Protein AF-A0A533YZP4-F1 (afdb_monomer)

Structure (mmCIF, N/CA/C/O backbone):
data_AF-A0A533YZP4-F1
#
_entry.id   AF-A0A533YZP4-F1
#
loop_
_atom_site.group_PDB
_atom_site.id
_atom_site.type_symbol
_atom_site.label_atom_id
_atom_site.label_alt_id
_atom_site.label_comp_id
_atom_site.label_asym_id
_atom_site.label_entity_id
_atom_site.label_seq_id
_atom_site.pdbx_PDB_ins_code
_atom_site.Cartn_x
_atom_site.Cartn_y
_atom_site.Cartn_z
_atom_site.occupancy
_atom_site.B_iso_or_equiv
_atom_site.auth_seq_id
_atom_site.auth_comp_id
_atom_site.auth_asym_id
_atom_site.auth_atom_id
_atom_site.pdbx_PDB_model_num
ATOM 1 N N . MET A 1 1 ? -3.882 1.201 29.323 1.00 43.78 1 MET A N 1
ATOM 2 C CA . MET A 1 1 ? -2.565 1.463 28.701 1.00 43.78 1 MET A CA 1
ATOM 3 C C . MET A 1 1 ? -2.761 2.462 27.563 1.00 43.78 1 MET A C 1
ATOM 5 O O . MET A 1 1 ? -3.322 2.085 26.545 1.00 43.78 1 MET A O 1
ATOM 9 N N . GLN A 1 2 ? -2.391 3.739 27.732 1.00 49.53 2 GLN A N 1
ATOM 10 C CA . GLN A 1 2 ? -2.442 4.723 26.638 1.00 49.53 2 GLN A CA 1
ATOM 11 C C . GLN A 1 2 ? -1.288 4.430 25.665 1.00 49.53 2 GLN A C 1
ATOM 13 O O . GLN A 1 2 ? -0.143 4.804 25.916 1.00 49.53 2 GLN A O 1
ATOM 18 N N . HIS A 1 3 ? -1.548 3.744 24.554 1.00 58.12 3 HIS A N 1
ATOM 19 C CA . HIS A 1 3 ? -0.600 3.778 23.445 1.00 58.12 3 HIS A CA 1
ATOM 20 C C . HIS A 1 3 ? -0.592 5.196 22.863 1.00 58.12 3 HIS A C 1
ATOM 22 O O . HIS A 1 3 ? -1.640 5.729 22.507 1.00 58.12 3 HIS A O 1
ATOM 28 N N . SER A 1 4 ? 0.586 5.823 22.783 1.00 85.75 4 SER A N 1
ATOM 29 C CA . SER A 1 4 ? 0.738 7.093 22.065 1.00 85.75 4 SER A CA 1
ATOM 30 C C . SER A 1 4 ? 0.231 6.918 20.632 1.00 85.75 4 SER A C 1
ATOM 32 O O . SER A 1 4 ? 0.612 5.955 19.964 1.00 85.75 4 SER A O 1
ATOM 34 N N . VAL A 1 5 ? -0.600 7.851 20.156 1.00 87.88 5 VAL A N 1
ATOM 35 C CA . VAL A 1 5 ? -1.166 7.872 18.791 1.00 87.88 5 VAL A CA 1
ATOM 36 C C . VAL A 1 5 ? -0.089 7.623 17.732 1.00 87.88 5 VAL A C 1
ATOM 38 O O . VAL A 1 5 ? -0.337 6.934 16.750 1.00 87.88 5 VAL A O 1
ATOM 41 N N . ASN A 1 6 ? 1.131 8.117 17.961 1.00 92.69 6 ASN A N 1
ATOM 42 C CA . ASN A 1 6 ? 2.268 7.927 17.060 1.00 92.69 6 ASN A CA 1
ATOM 43 C C . ASN A 1 6 ? 2.731 6.466 16.991 1.00 92.69 6 ASN A C 1
ATOM 45 O O . ASN A 1 6 ? 3.019 5.966 15.911 1.00 92.69 6 ASN A O 1
ATOM 49 N N . ARG A 1 7 ? 2.781 5.764 18.131 1.00 91.31 7 ARG A N 1
ATOM 50 C CA . ARG A 1 7 ? 3.173 4.347 18.178 1.00 91.31 7 ARG A CA 1
ATOM 51 C C . ARG A 1 7 ? 2.154 3.483 17.444 1.00 91.31 7 ARG A C 1
ATOM 53 O O . ARG A 1 7 ? 2.536 2.578 16.710 1.00 91.31 7 ARG A O 1
ATOM 60 N N . LEU A 1 8 ? 0.870 3.786 17.629 1.00 91.06 8 LEU A N 1
ATOM 61 C CA . LEU A 1 8 ? -0.201 3.094 16.925 1.00 91.06 8 LEU A CA 1
ATOM 62 C C . LEU A 1 8 ? -0.160 3.395 15.421 1.00 91.06 8 LEU A C 1
ATOM 64 O O . LEU A 1 8 ? -0.177 2.476 14.612 1.00 91.06 8 LEU A O 1
ATOM 68 N N . ALA A 1 9 ? 0.003 4.660 15.038 1.00 93.06 9 ALA A N 1
ATOM 69 C CA . ALA A 1 9 ? 0.145 5.041 13.636 1.00 93.06 9 ALA A CA 1
ATOM 70 C C . ALA A 1 9 ? 1.332 4.348 12.969 1.00 93.06 9 ALA A C 1
ATOM 72 O O . ALA A 1 9 ? 1.195 3.835 11.864 1.00 93.06 9 ALA A O 1
ATOM 73 N N . PHE A 1 10 ? 2.471 4.277 13.656 1.00 95.31 10 PHE A N 1
ATOM 74 C CA . PHE A 1 10 ? 3.650 3.578 13.164 1.00 95.31 10 PHE A CA 1
ATOM 75 C C . PHE A 1 10 ? 3.354 2.093 12.939 1.00 95.31 10 PHE A C 1
ATOM 77 O O . PHE A 1 10 ? 3.573 1.594 11.842 1.00 95.31 10 PHE A O 1
ATOM 84 N N . SER A 1 11 ? 2.781 1.410 13.936 1.00 94.25 11 SER A N 1
ATOM 85 C CA . SER A 1 11 ? 2.424 -0.010 13.831 1.00 94.25 11 SER A CA 1
ATOM 86 C C . SER A 1 11 ? 1.428 -0.282 12.700 1.00 94.25 11 SER A C 1
ATOM 88 O O . SER A 1 11 ? 1.626 -1.217 11.935 1.00 94.25 11 SER A O 1
ATOM 90 N N . ALA A 1 12 ? 0.390 0.549 12.569 1.00 93.31 12 ALA A N 1
ATOM 91 C CA . ALA A 1 12 ? -0.598 0.458 11.494 1.00 93.31 12 ALA A CA 1
ATOM 92 C C . ALA A 1 12 ? 0.039 0.659 10.111 1.00 93.31 12 ALA A C 1
ATOM 94 O O . ALA A 1 12 ? -0.263 -0.058 9.163 1.00 93.31 12 ALA A O 1
ATOM 95 N N . THR A 1 13 ? 0.969 1.611 10.007 1.00 95.69 13 THR A N 1
ATOM 96 C CA . THR A 1 13 ? 1.673 1.888 8.751 1.00 95.69 13 THR A CA 1
ATOM 97 C C . THR A 1 13 ? 2.612 0.740 8.390 1.00 95.69 13 THR A C 1
ATOM 99 O O . THR A 1 13 ? 2.616 0.316 7.245 1.00 95.69 13 THR A O 1
ATOM 102 N N . VAL A 1 14 ? 3.352 0.172 9.350 1.00 96.69 14 VAL A N 1
ATOM 103 C CA . VAL A 1 14 ? 4.187 -1.020 9.108 1.00 96.69 14 VAL A CA 1
ATOM 104 C C . VAL A 1 14 ? 3.332 -2.215 8.680 1.00 96.69 14 VAL A C 1
ATOM 106 O O . VAL A 1 14 ? 3.706 -2.929 7.754 1.00 96.69 14 VAL A O 1
ATOM 109 N N . HIS A 1 15 ? 2.175 -2.417 9.315 1.00 94.75 15 HIS A N 1
ATOM 110 C CA . HIS A 1 15 ? 1.228 -3.472 8.945 1.00 94.75 15 HIS A CA 1
ATOM 111 C C . HIS A 1 15 ? 0.757 -3.331 7.493 1.00 94.75 15 HIS A C 1
ATOM 113 O O . HIS A 1 15 ? 0.904 -4.271 6.714 1.00 94.75 15 HIS A O 1
ATOM 119 N N . CYS A 1 16 ? 0.278 -2.144 7.101 1.00 95.06 16 CYS A N 1
ATOM 120 C CA . CYS A 1 16 ? -0.151 -1.885 5.722 1.00 95.06 16 CYS A CA 1
ATOM 121 C C . CYS A 1 16 ? 1.008 -2.037 4.730 1.00 95.06 16 CYS A C 1
ATOM 123 O O . CYS A 1 16 ? 0.858 -2.715 3.717 1.00 95.06 16 CYS A O 1
ATOM 125 N N . LEU A 1 17 ? 2.179 -1.475 5.059 1.00 97.00 17 LEU A N 1
ATOM 126 C CA . LEU A 1 17 ? 3.374 -1.549 4.218 1.00 97.00 17 LEU A CA 1
ATOM 127 C C . LEU A 1 17 ? 3.812 -2.998 3.996 1.00 97.00 17 LEU A C 1
ATOM 129 O O . LEU A 1 17 ? 4.256 -3.336 2.909 1.00 97.00 17 LEU A O 1
ATOM 133 N N . THR A 1 18 ? 3.669 -3.864 5.002 1.00 97.19 18 THR A N 1
ATOM 134 C CA . THR A 1 18 ? 4.001 -5.290 4.875 1.00 97.19 18 THR A CA 1
ATOM 135 C C . THR A 1 18 ? 3.121 -5.960 3.820 1.00 97.19 18 THR A C 1
ATOM 137 O O . THR A 1 18 ? 3.631 -6.707 2.990 1.00 97.19 18 THR A O 1
ATOM 140 N N . GLY A 1 19 ? 1.817 -5.666 3.816 1.00 95.31 19 GLY A N 1
ATOM 141 C CA . GLY A 1 19 ? 0.895 -6.151 2.787 1.00 95.31 19 GLY A CA 1
ATOM 142 C C . GLY A 1 19 ? 1.255 -5.638 1.391 1.00 95.31 19 GLY A C 1
ATOM 143 O O . GLY A 1 19 ? 1.390 -6.446 0.472 1.00 95.31 19 GLY A O 1
ATOM 144 N N . CYS A 1 20 ? 1.485 -4.326 1.263 1.00 96.50 20 CYS A N 1
ATOM 145 C CA . CYS A 1 20 ? 1.916 -3.698 0.010 1.00 96.50 20 CYS A CA 1
ATOM 146 C C . CYS A 1 20 ? 3.213 -4.312 -0.518 1.00 96.50 20 CYS A C 1
ATOM 148 O O . CYS A 1 20 ? 3.245 -4.798 -1.639 1.00 96.50 20 CYS A O 1
ATOM 150 N N . ALA A 1 21 ? 4.253 -4.397 0.313 1.00 97.19 21 ALA A N 1
ATOM 151 C CA . ALA A 1 21 ? 5.551 -4.932 -0.082 1.00 97.19 21 ALA A CA 1
ATOM 152 C C . ALA A 1 21 ? 5.467 -6.386 -0.569 1.00 97.19 21 ALA A C 1
ATOM 154 O O . ALA A 1 21 ? 6.121 -6.744 -1.545 1.00 97.19 21 ALA A O 1
ATOM 155 N N . ILE A 1 22 ? 4.654 -7.231 0.080 1.00 97.56 22 ILE A N 1
ATOM 156 C CA . ILE A 1 22 ? 4.437 -8.611 -0.380 1.00 97.56 22 ILE A CA 1
ATOM 157 C C . ILE A 1 22 ? 3.762 -8.611 -1.755 1.00 97.56 22 ILE A C 1
ATOM 159 O O . ILE A 1 22 ? 4.186 -9.353 -2.641 1.00 97.56 22 ILE A O 1
ATOM 163 N N . GLY A 1 23 ? 2.721 -7.796 -1.932 1.00 96.88 23 GLY A N 1
ATOM 164 C CA . GLY A 1 23 ? 1.986 -7.709 -3.189 1.00 96.88 23 GLY A CA 1
ATOM 165 C C . GLY A 1 23 ? 2.824 -7.184 -4.348 1.00 96.88 23 GLY A C 1
ATOM 166 O O . GLY A 1 23 ? 2.862 -7.825 -5.396 1.00 96.88 23 GLY A O 1
ATOM 167 N N . GLU A 1 24 ? 3.548 -6.090 -4.123 1.00 95.62 24 GLU A N 1
ATOM 168 C CA . GLU A 1 24 ? 4.448 -5.458 -5.089 1.00 95.62 24 GLU A CA 1
ATOM 169 C C . GLU A 1 24 ? 5.557 -6.413 -5.531 1.00 95.62 24 GLU A C 1
ATOM 171 O O . GLU A 1 24 ? 5.697 -6.715 -6.717 1.00 95.62 24 GLU A O 1
ATOM 176 N N . VAL A 1 25 ? 6.292 -6.998 -4.576 1.00 96.38 25 VAL A N 1
ATOM 177 C CA . VAL A 1 25 ? 7.367 -7.948 -4.895 1.00 96.38 25 VAL A CA 1
ATOM 178 C C . VAL A 1 25 ? 6.821 -9.136 -5.682 1.00 96.38 25 VAL A C 1
ATOM 180 O O . VAL A 1 25 ? 7.397 -9.501 -6.703 1.00 96.38 25 VAL A O 1
ATOM 183 N N . LEU A 1 26 ? 5.718 -9.750 -5.239 1.00 96.81 26 LEU A N 1
ATOM 184 C CA . LEU A 1 26 ? 5.159 -10.912 -5.930 1.00 96.81 26 LEU A CA 1
ATOM 185 C C . LEU A 1 26 ? 4.630 -10.553 -7.319 1.00 96.81 26 LEU A C 1
ATOM 187 O O . LEU A 1 26 ? 4.914 -11.275 -8.271 1.00 96.81 26 LEU A O 1
ATOM 191 N N . GLY A 1 27 ? 3.879 -9.460 -7.449 1.00 95.25 27 GLY A N 1
ATOM 192 C CA . GLY A 1 27 ? 3.278 -9.046 -8.714 1.00 95.25 27 GLY A CA 1
ATOM 193 C C . GLY A 1 27 ? 4.323 -8.692 -9.763 1.00 95.25 27 GLY A C 1
ATOM 194 O O . GLY A 1 27 ? 4.254 -9.193 -10.887 1.00 95.25 27 GLY A O 1
ATOM 195 N N . LEU A 1 28 ? 5.333 -7.910 -9.378 1.00 93.69 28 LEU A N 1
ATOM 196 C CA . LEU A 1 28 ? 6.415 -7.518 -10.275 1.00 93.69 28 LEU A CA 1
ATOM 197 C C . LEU A 1 28 ? 7.333 -8.699 -10.613 1.00 93.69 28 LEU A C 1
ATOM 199 O O . LEU A 1 28 ? 7.660 -8.891 -11.781 1.00 93.69 28 LEU A O 1
ATOM 203 N N . VAL A 1 29 ? 7.688 -9.558 -9.648 1.00 94.69 29 VAL A N 1
ATOM 204 C CA . VAL A 1 29 ? 8.499 -10.760 -9.925 1.00 94.69 29 VAL A CA 1
ATOM 205 C C . VAL A 1 29 ? 7.769 -11.715 -10.865 1.00 94.69 29 VAL A C 1
ATOM 207 O O . VAL A 1 29 ? 8.370 -12.193 -11.827 1.00 94.69 29 VAL A O 1
ATOM 210 N N . LEU A 1 30 ? 6.482 -11.986 -10.622 1.00 94.50 30 LEU A N 1
ATOM 211 C CA . LEU A 1 30 ? 5.677 -12.831 -11.506 1.00 94.50 30 LEU A CA 1
ATOM 212 C C . LEU A 1 30 ? 5.570 -12.220 -12.901 1.00 94.50 30 LEU A C 1
ATOM 214 O O . LEU A 1 30 ? 5.772 -12.926 -13.884 1.00 94.50 30 LEU A O 1
ATOM 218 N N . GLY A 1 31 ? 5.320 -10.913 -12.986 1.00 92.88 31 GLY A N 1
ATOM 219 C CA . GLY A 1 31 ? 5.289 -10.188 -14.248 1.00 92.88 31 GLY A CA 1
ATOM 220 C C . GLY A 1 31 ? 6.596 -10.316 -15.031 1.00 92.88 31 GLY A C 1
ATOM 221 O O . GLY A 1 31 ? 6.575 -10.686 -16.203 1.00 92.88 31 GLY A O 1
ATOM 222 N N . THR A 1 32 ? 7.735 -10.109 -14.372 1.00 89.75 32 THR A N 1
ATOM 223 C CA . THR A 1 32 ? 9.062 -10.198 -14.994 1.00 89.75 32 THR A CA 1
ATOM 224 C C . THR A 1 32 ? 9.402 -11.621 -15.436 1.00 89.75 32 THR A C 1
ATOM 226 O O . THR A 1 32 ? 9.852 -11.822 -16.562 1.00 89.75 32 THR A O 1
ATOM 229 N N . VAL A 1 33 ? 9.153 -12.632 -14.596 1.00 92.38 33 VAL A N 1
ATOM 230 C CA . VAL A 1 33 ? 9.444 -14.041 -14.928 1.00 92.38 33 VAL A CA 1
ATOM 231 C C . VAL A 1 33 ? 8.549 -14.552 -16.060 1.00 92.38 33 VAL A C 1
ATOM 233 O O . VAL A 1 33 ? 9.001 -15.337 -16.891 1.00 92.38 33 VAL A O 1
ATOM 236 N N . LEU A 1 34 ? 7.291 -14.109 -16.111 1.00 92.62 34 LEU A N 1
ATOM 237 C CA . LEU A 1 34 ? 6.332 -14.499 -17.148 1.00 92.62 34 LEU A CA 1
ATOM 238 C C . LEU A 1 34 ? 6.413 -13.624 -18.410 1.00 92.62 34 LEU A C 1
ATOM 240 O O . LEU A 1 34 ? 5.688 -13.884 -19.372 1.00 92.62 34 LEU A O 1
ATOM 244 N N . GLY A 1 35 ? 7.284 -12.608 -18.427 1.00 89.25 35 GLY A N 1
ATOM 245 C CA . GLY A 1 35 ? 7.478 -11.710 -19.567 1.00 89.25 35 GLY A CA 1
ATOM 246 C C . GLY A 1 35 ? 6.271 -10.816 -19.861 1.00 89.25 35 GLY A C 1
ATOM 247 O O . GLY A 1 35 ? 6.006 -10.489 -21.018 1.00 89.25 35 GLY A O 1
ATOM 248 N N . TRP A 1 36 ? 5.495 -10.457 -18.838 1.00 92.38 36 TRP A N 1
ATOM 249 C CA . TRP A 1 36 ? 4.367 -9.543 -18.980 1.00 92.38 36 TRP A CA 1
ATOM 250 C C . TRP A 1 36 ? 4.839 -8.098 -19.132 1.00 92.38 36 TRP A C 1
ATOM 252 O O . TRP A 1 36 ? 5.863 -7.694 -18.589 1.00 92.38 36 TRP A O 1
ATOM 262 N N . GLY A 1 37 ? 4.062 -7.294 -19.861 1.00 90.94 37 GLY A N 1
ATOM 263 C CA . GLY A 1 37 ? 4.334 -5.863 -19.975 1.00 90.94 37 GLY A CA 1
ATOM 264 C C . GLY A 1 37 ? 4.087 -5.120 -18.659 1.00 90.94 37 GLY A C 1
ATOM 265 O O . GLY A 1 37 ? 3.222 -5.509 -17.872 1.00 90.94 37 GLY A O 1
ATOM 266 N N . ASN A 1 38 ? 4.784 -3.995 -18.474 1.00 90.06 38 ASN A N 1
ATOM 267 C CA . ASN A 1 38 ? 4.785 -3.195 -17.241 1.00 90.06 38 ASN A CA 1
ATOM 268 C C . ASN A 1 38 ? 3.380 -2.905 -16.698 1.00 90.06 38 ASN A C 1
ATOM 270 O O . ASN A 1 38 ? 3.135 -3.077 -15.511 1.00 90.06 38 ASN A O 1
ATOM 274 N N . ALA A 1 39 ? 2.430 -2.536 -17.563 1.00 91.19 39 ALA A N 1
ATOM 275 C CA . ALA A 1 39 ? 1.061 -2.235 -17.144 1.00 91.19 39 ALA A CA 1
ATOM 276 C C . ALA A 1 39 ? 0.355 -3.433 -16.479 1.00 91.19 39 ALA A C 1
ATOM 278 O O . ALA A 1 39 ? -0.373 -3.256 -15.504 1.00 91.19 39 ALA A O 1
ATOM 279 N N . VAL A 1 40 ? 0.574 -4.651 -16.985 1.00 94.62 40 VAL A N 1
ATOM 280 C CA . VAL A 1 40 ? -0.028 -5.874 -16.430 1.00 94.62 40 VAL A CA 1
ATOM 281 C C . VAL A 1 40 ? 0.645 -6.240 -15.110 1.00 94.62 40 VAL A C 1
ATOM 283 O O . VAL A 1 40 ? -0.053 -6.524 -14.140 1.00 94.62 40 VAL A O 1
ATOM 286 N N . SER A 1 41 ? 1.977 -6.179 -15.057 1.00 93.38 41 SER A N 1
ATOM 287 C CA . SER A 1 41 ? 2.765 -6.461 -13.850 1.00 93.38 41 SER A CA 1
ATOM 288 C C . SER A 1 41 ? 2.407 -5.509 -12.708 1.00 93.38 41 SER A C 1
ATOM 290 O O . SER A 1 41 ? 2.109 -5.964 -11.608 1.00 93.38 41 SER A O 1
ATOM 292 N N . VAL A 1 42 ? 2.335 -4.206 -12.998 1.00 93.69 42 VAL A N 1
ATOM 293 C CA . VAL A 1 42 ? 1.912 -3.164 -12.050 1.00 93.69 42 VAL A CA 1
ATOM 294 C C . VAL A 1 42 ? 0.471 -3.386 -11.597 1.00 93.69 42 VAL A C 1
ATOM 296 O O . VAL A 1 42 ? 0.180 -3.360 -10.408 1.00 93.69 42 VAL A O 1
ATOM 299 N N . THR A 1 43 ? -0.451 -3.672 -12.521 1.00 95.75 43 THR A N 1
ATOM 300 C CA . THR A 1 43 ? -1.850 -3.935 -12.143 1.00 95.75 43 THR A CA 1
ATOM 301 C C . THR A 1 43 ? -1.959 -5.153 -11.223 1.00 95.75 43 THR A C 1
ATOM 303 O O . THR A 1 43 ? -2.710 -5.118 -10.248 1.00 95.75 43 THR A O 1
ATOM 306 N N . LEU A 1 44 ? -1.210 -6.227 -11.505 1.00 96.94 44 LEU A N 1
ATOM 307 C CA . LEU A 1 44 ? -1.176 -7.400 -10.635 1.00 96.94 44 LEU A CA 1
ATOM 308 C C . LEU A 1 44 ? -0.598 -7.051 -9.260 1.00 96.94 44 LEU A C 1
ATOM 310 O O . LEU A 1 44 ? -1.184 -7.444 -8.254 1.00 96.94 44 LEU A O 1
ATOM 314 N N . ALA A 1 45 ? 0.525 -6.334 -9.222 1.00 96.19 45 ALA A N 1
ATOM 315 C CA . ALA A 1 45 ? 1.165 -5.887 -7.991 1.00 96.19 45 ALA A CA 1
ATOM 316 C C . ALA A 1 45 ? 0.194 -5.110 -7.098 1.00 96.19 45 ALA A C 1
ATOM 318 O O . ALA A 1 45 ? -0.021 -5.519 -5.957 1.00 96.19 45 ALA A O 1
ATOM 319 N N . VAL A 1 46 ? -0.512 -4.125 -7.659 1.00 97.00 46 VAL A N 1
ATOM 320 C CA . VAL A 1 46 ? -1.522 -3.344 -6.933 1.00 97.00 46 VAL A CA 1
ATOM 321 C C . VAL A 1 46 ? -2.643 -4.232 -6.391 1.00 97.00 46 VAL A C 1
ATOM 323 O O . VAL A 1 46 ? -3.018 -4.154 -5.220 1.00 97.00 46 VAL A O 1
ATOM 326 N N . VAL A 1 47 ? -3.185 -5.134 -7.216 1.00 97.88 47 VAL A N 1
ATOM 327 C CA . VAL A 1 47 ? -4.238 -6.063 -6.770 1.00 97.88 47 VAL A CA 1
ATOM 328 C C . VAL A 1 47 ? -3.746 -6.948 -5.623 1.00 97.88 47 VAL A C 1
ATOM 330 O O . VAL A 1 47 ? -4.468 -7.146 -4.641 1.00 97.88 47 VAL A O 1
ATOM 333 N N . LEU A 1 48 ? -2.521 -7.468 -5.720 1.00 97.88 48 LEU A N 1
ATOM 334 C CA . LEU A 1 48 ? -1.924 -8.294 -4.678 1.00 97.88 48 LEU A CA 1
ATOM 335 C C . LEU A 1 48 ? -1.616 -7.485 -3.413 1.00 97.88 48 LEU A C 1
ATOM 337 O O . LEU A 1 48 ? -1.819 -8.007 -2.320 1.00 97.88 48 LEU A O 1
ATOM 341 N N . ALA A 1 49 ? -1.193 -6.227 -3.529 1.00 97.19 49 ALA A N 1
ATOM 342 C CA . ALA A 1 49 ? -0.915 -5.344 -2.399 1.00 97.19 49 ALA A CA 1
ATOM 343 C C . ALA A 1 49 ? -2.168 -5.133 -1.542 1.00 97.19 49 ALA A C 1
ATOM 345 O O . ALA A 1 49 ? -2.150 -5.370 -0.330 1.00 97.19 49 ALA A O 1
ATOM 346 N N . PHE A 1 50 ? -3.297 -4.808 -2.180 1.00 97.00 50 PHE A N 1
ATOM 347 C CA . PHE A 1 50 ? -4.592 -4.740 -1.499 1.00 97.00 50 PHE A CA 1
ATOM 348 C C . PHE A 1 50 ? -5.010 -6.091 -0.918 1.00 97.00 50 PHE A C 1
ATOM 350 O O . PHE A 1 50 ? -5.441 -6.160 0.234 1.00 97.00 50 PHE A O 1
ATOM 357 N N . PHE A 1 51 ? -4.871 -7.173 -1.688 1.00 97.50 51 PHE A N 1
ATOM 358 C CA . PHE A 1 51 ? -5.229 -8.513 -1.230 1.00 97.50 51 PHE A CA 1
ATOM 359 C C . PHE A 1 51 ? -4.464 -8.909 0.039 1.00 97.50 51 PHE A C 1
ATOM 361 O O . PHE A 1 51 ? -5.087 -9.300 1.028 1.00 97.50 51 PHE A O 1
ATOM 368 N N . PHE A 1 52 ? -3.135 -8.781 0.045 1.00 97.56 52 PHE A N 1
ATOM 369 C CA . PHE A 1 52 ? -2.309 -9.129 1.197 1.00 97.56 52 PHE A CA 1
ATOM 370 C C . PHE A 1 52 ? -2.516 -8.165 2.361 1.00 97.56 52 PHE A C 1
ATOM 372 O O . PHE A 1 52 ? -2.617 -8.625 3.497 1.00 97.56 52 PHE A O 1
ATOM 379 N N . GLY A 1 53 ? -2.662 -6.864 2.100 1.00 95.12 53 GLY A N 1
ATOM 380 C CA . GLY A 1 53 ? -3.002 -5.883 3.129 1.00 95.12 53 GLY A CA 1
ATOM 381 C C . GLY A 1 53 ? -4.281 -6.260 3.881 1.00 95.12 53 GLY A C 1
ATOM 382 O O . GLY A 1 53 ? -4.256 -6.428 5.101 1.00 95.12 53 GLY A O 1
ATOM 383 N N . TYR A 1 54 ? -5.372 -6.524 3.157 1.00 95.69 54 TYR A N 1
ATOM 384 C CA . TYR A 1 54 ? -6.624 -6.958 3.777 1.00 95.69 54 TYR A CA 1
ATOM 385 C C . TYR A 1 54 ? -6.522 -8.343 4.417 1.00 95.69 54 TYR A C 1
ATOM 387 O O . TYR A 1 54 ? -7.103 -8.564 5.479 1.00 95.69 54 TYR A O 1
ATOM 395 N N . ALA A 1 55 ? -5.792 -9.287 3.816 1.00 94.69 55 ALA A N 1
ATOM 396 C CA . ALA A 1 55 ? -5.627 -10.630 4.370 1.00 94.69 55 ALA A CA 1
ATOM 397 C C . ALA A 1 55 ? -4.921 -10.609 5.735 1.00 94.69 55 ALA A C 1
ATOM 399 O O . ALA A 1 55 ? -5.321 -11.348 6.641 1.00 94.69 55 ALA A O 1
ATOM 400 N N . LEU A 1 56 ? -3.915 -9.742 5.906 1.00 94.50 56 LEU A N 1
ATOM 401 C CA . LEU A 1 56 ? -3.209 -9.563 7.176 1.00 94.50 56 LEU A CA 1
ATOM 402 C C . LEU A 1 56 ? -4.130 -9.035 8.284 1.00 94.50 56 LEU A C 1
ATOM 404 O O . LEU A 1 56 ? -3.950 -9.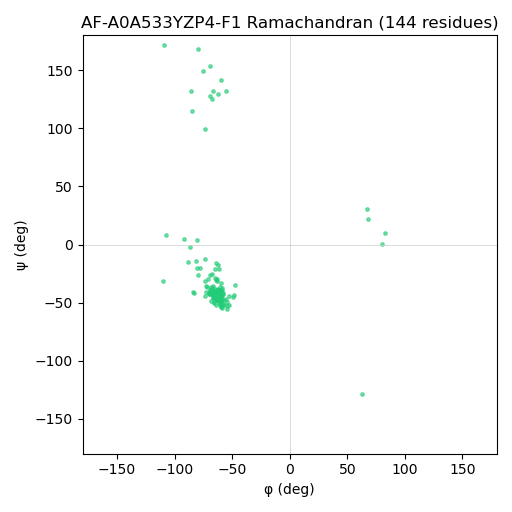416 9.439 1.00 94.50 56 LEU A O 1
ATOM 408 N N . THR A 1 57 ? -5.138 -8.228 7.949 1.00 93.00 57 THR A N 1
ATOM 409 C CA . THR A 1 57 ? -6.144 -7.737 8.907 1.00 93.00 57 THR A CA 1
ATOM 410 C C . THR A 1 57 ? -7.274 -8.741 9.139 1.00 93.00 57 THR A C 1
ATOM 412 O O . THR A 1 57 ? -7.696 -8.969 10.272 1.00 93.00 57 THR A O 1
ATOM 415 N N . LEU A 1 58 ? -7.760 -9.393 8.082 1.00 94.19 58 LEU A N 1
ATOM 416 C CA . LEU A 1 58 ? -8.868 -10.346 8.157 1.00 94.19 58 LEU A CA 1
ATOM 417 C C . LEU A 1 58 ? -8.512 -11.592 8.959 1.00 94.19 58 LEU A C 1
ATOM 419 O O . LEU A 1 58 ? -9.322 -12.056 9.760 1.00 94.19 58 LEU A O 1
ATOM 423 N N . ARG A 1 59 ? -7.312 -12.142 8.753 1.00 93.62 59 ARG A N 1
ATOM 424 C CA . ARG A 1 59 ? -6.886 -13.391 9.387 1.00 93.62 59 ARG A CA 1
ATOM 425 C C . ARG A 1 59 ? -7.017 -13.358 10.919 1.00 93.62 59 ARG A C 1
ATOM 427 O O . ARG A 1 59 ? -7.725 -14.227 11.429 1.00 93.62 59 ARG A O 1
ATOM 434 N N . PRO A 1 60 ? -6.417 -12.401 11.657 1.00 91.00 60 PRO A N 1
ATOM 435 C CA . PRO A 1 60 ? -6.545 -12.350 13.112 1.00 91.00 60 PRO A CA 1
ATOM 436 C C . PRO A 1 60 ? -7.993 -12.125 13.573 1.00 91.00 60 PRO A C 1
ATOM 438 O O . PRO A 1 60 ? -8.421 -12.766 14.531 1.00 91.00 60 PRO A O 1
ATOM 441 N N . LEU A 1 61 ? -8.773 -11.292 12.870 1.00 91.31 61 LEU A N 1
ATOM 442 C CA . LEU A 1 61 ? -10.178 -11.022 13.209 1.00 91.31 61 LEU A CA 1
ATOM 443 C C . LEU A 1 61 ? -11.048 -12.280 13.110 1.00 91.31 61 LEU A C 1
ATOM 445 O O . LEU A 1 61 ? -11.804 -12.589 14.031 1.00 91.31 61 LEU A O 1
ATOM 449 N N . LEU A 1 62 ? -10.911 -13.031 12.017 1.00 93.62 62 LEU A N 1
ATOM 450 C CA . LEU A 1 62 ? -11.650 -14.275 11.812 1.00 93.62 62 LEU A CA 1
ATOM 451 C C . LEU A 1 62 ? -11.233 -15.343 12.829 1.00 93.62 62 LEU A C 1
ATOM 453 O O . LEU A 1 62 ? -12.093 -16.018 13.391 1.00 93.62 62 LEU A O 1
ATOM 457 N N . THR A 1 63 ? -9.932 -15.467 13.123 1.00 91.69 63 THR A N 1
ATOM 458 C CA . THR A 1 63 ? -9.458 -16.394 14.165 1.00 91.69 63 THR A CA 1
ATOM 459 C C . THR A 1 63 ? -9.893 -15.982 15.571 1.00 91.69 63 THR A C 1
ATOM 461 O O . THR A 1 63 ? -10.042 -16.841 16.433 1.00 91.69 63 THR A O 1
ATOM 464 N N . GLY A 1 64 ? -10.142 -14.688 15.795 1.00 90.25 64 GLY A N 1
ATOM 465 C CA . GLY A 1 64 ? -10.706 -14.142 17.030 1.00 90.25 64 GLY A CA 1
ATOM 466 C C . GLY A 1 64 ? -12.230 -14.268 17.136 1.00 90.25 64 GLY A C 1
ATOM 467 O O . GLY A 1 64 ? -12.812 -13.769 18.093 1.00 90.25 64 GLY A O 1
ATOM 468 N N . GLY A 1 65 ? -12.893 -14.911 16.167 1.00 91.06 65 GLY A N 1
ATOM 469 C CA . GLY A 1 65 ? -14.339 -15.147 16.187 1.00 91.06 65 GLY A CA 1
ATOM 470 C C . GLY A 1 65 ? -15.192 -13.978 15.689 1.00 91.06 65 GLY A C 1
ATOM 471 O O . GLY A 1 65 ? -16.417 -14.025 15.807 1.00 91.06 65 GLY A O 1
ATOM 472 N N . VAL A 1 66 ? -14.590 -12.937 15.103 1.00 92.88 66 VAL A N 1
ATOM 473 C CA . VAL A 1 66 ? -15.344 -11.853 14.460 1.00 92.88 66 VAL A CA 1
ATOM 474 C C . VAL A 1 66 ? -16.018 -12.397 13.199 1.00 92.88 66 VAL A C 1
ATOM 476 O O . VAL A 1 66 ? -15.374 -12.987 12.334 1.00 92.88 66 VAL A O 1
ATOM 479 N N . GLY A 1 67 ? -17.330 -12.184 13.068 1.00 93.56 67 GLY A N 1
ATOM 480 C CA . GLY A 1 67 ? -18.078 -12.630 11.891 1.00 93.56 67 GLY A CA 1
ATOM 481 C C . GLY A 1 67 ? -17.544 -12.010 10.593 1.00 93.56 67 GLY A C 1
ATOM 482 O O . GLY A 1 67 ? -17.220 -10.823 10.554 1.00 93.56 67 GLY A O 1
ATOM 483 N N . LEU A 1 68 ? -17.514 -12.791 9.507 1.00 93.25 68 LEU A N 1
ATOM 484 C CA . LEU A 1 68 ? -16.886 -12.416 8.228 1.00 93.25 68 LEU A CA 1
ATOM 485 C C . LEU A 1 68 ? -17.289 -11.028 7.713 1.00 93.25 68 LEU A C 1
ATOM 487 O O . LEU A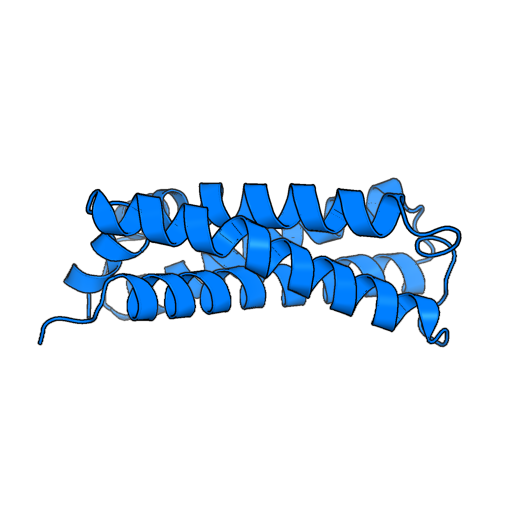 1 68 ? -16.436 -10.242 7.312 1.00 93.25 68 LEU A O 1
ATOM 491 N N . ARG A 1 69 ? -18.582 -10.693 7.760 1.00 93.19 69 ARG A N 1
ATOM 492 C CA . ARG A 1 69 ? -19.082 -9.387 7.304 1.00 93.19 69 ARG A CA 1
ATOM 493 C C . ARG A 1 69 ? -18.523 -8.224 8.129 1.00 93.19 69 ARG A C 1
ATOM 495 O O . ARG A 1 69 ? -18.195 -7.185 7.564 1.00 93.19 69 ARG A O 1
ATOM 502 N N . ALA A 1 70 ? -18.423 -8.396 9.446 1.00 91.88 70 ALA A N 1
ATOM 503 C CA . ALA A 1 70 ? -17.846 -7.388 10.329 1.00 91.88 70 ALA A CA 1
ATOM 504 C C . ALA A 1 70 ? -16.332 -7.279 10.108 1.00 91.88 70 ALA A C 1
ATOM 506 O O . ALA A 1 70 ? -15.822 -6.171 9.977 1.00 91.88 70 ALA A O 1
ATOM 507 N N . ALA A 1 71 ? -15.636 -8.413 9.970 1.00 92.12 71 ALA A N 1
ATOM 508 C CA . ALA A 1 71 ? -14.202 -8.446 9.693 1.00 92.12 71 ALA A CA 1
ATOM 509 C C . ALA A 1 71 ? -13.848 -7.737 8.372 1.00 92.12 71 ALA A C 1
ATOM 511 O O . ALA A 1 71 ? -12.928 -6.925 8.343 1.00 92.12 71 ALA A O 1
ATOM 512 N N . LEU A 1 72 ? -14.623 -7.970 7.306 1.00 92.69 72 LEU A N 1
ATOM 513 C CA . LEU A 1 72 ? -14.468 -7.272 6.022 1.00 92.69 72 LEU A CA 1
ATOM 514 C C . LEU A 1 72 ? -14.682 -5.765 6.156 1.00 92.69 72 LEU A C 1
ATOM 516 O O . LEU A 1 72 ? -13.872 -4.983 5.667 1.00 92.69 72 LEU A O 1
ATOM 520 N N . GLY A 1 73 ? -15.741 -5.347 6.856 1.00 91.00 73 GLY A N 1
ATOM 521 C CA . GLY A 1 73 ? -15.988 -3.928 7.110 1.00 91.00 73 GLY A CA 1
ATOM 522 C C . GLY A 1 73 ? -14.844 -3.261 7.878 1.00 91.00 73 GLY A C 1
ATOM 523 O O . GLY A 1 73 ? -14.460 -2.140 7.551 1.00 91.00 73 GLY A O 1
ATOM 524 N N . LEU A 1 74 ? -14.274 -3.964 8.861 1.00 90.12 74 LEU A N 1
ATOM 525 C CA . LEU A 1 74 ? -13.133 -3.490 9.638 1.00 90.12 74 LEU A CA 1
ATOM 526 C C . LEU A 1 74 ? -11.872 -3.360 8.779 1.00 90.12 74 LEU A C 1
ATOM 528 O O . LEU A 1 74 ? -11.296 -2.278 8.768 1.00 90.12 74 LEU A O 1
ATOM 532 N N . ALA A 1 75 ? -11.502 -4.397 8.020 1.00 91.56 75 ALA A N 1
ATOM 533 C CA . ALA A 1 75 ? -10.326 -4.383 7.144 1.00 91.56 75 ALA A CA 1
ATOM 534 C C . ALA A 1 75 ? -10.404 -3.272 6.084 1.00 91.56 75 ALA A C 1
ATOM 536 O O . ALA A 1 75 ? -9.460 -2.508 5.879 1.00 91.56 75 ALA A O 1
ATOM 537 N N . PHE A 1 76 ? -11.568 -3.100 5.451 1.00 91.56 76 PHE A N 1
ATOM 538 C CA . PHE A 1 76 ? -11.752 -2.016 4.489 1.00 91.56 76 PHE A CA 1
ATOM 539 C C . PHE A 1 76 ? -11.670 -0.638 5.146 1.00 91.56 76 PHE A C 1
ATOM 541 O O . PHE A 1 76 ? -11.071 0.277 4.578 1.00 91.56 76 PHE A O 1
ATOM 548 N N . ALA A 1 77 ? -12.238 -0.469 6.340 1.00 88.88 77 ALA A N 1
ATOM 549 C CA . ALA A 1 77 ? -12.179 0.800 7.053 1.00 88.88 77 ALA A CA 1
ATOM 550 C C . ALA A 1 77 ? -10.775 1.122 7.593 1.00 88.88 77 ALA A C 1
ATOM 552 O O . ALA A 1 77 ? -10.444 2.304 7.726 1.00 88.88 77 ALA A O 1
ATOM 553 N N . SER A 1 78 ? -9.972 0.106 7.926 1.00 88.69 78 SER A N 1
ATOM 554 C CA . SER A 1 78 ? -8.628 0.263 8.487 1.00 88.69 78 SER A CA 1
ATOM 555 C C . SER A 1 78 ? -7.550 0.477 7.443 1.00 88.69 78 SER A C 1
ATOM 557 O O . SER A 1 78 ? -6.696 1.341 7.659 1.00 88.69 78 SER A O 1
ATOM 559 N N . ASP A 1 79 ? -7.618 -0.239 6.322 1.00 93.62 79 ASP A N 1
ATOM 560 C CA . ASP A 1 79 ? -6.447 -0.393 5.459 1.00 93.62 79 ASP A CA 1
ATOM 561 C C . ASP A 1 79 ? -6.595 0.370 4.140 1.00 93.62 79 ASP A C 1
ATOM 563 O O . ASP A 1 79 ? -5.611 0.899 3.634 1.00 93.62 79 ASP A O 1
ATOM 567 N N . THR A 1 80 ? -7.817 0.515 3.605 1.00 94.62 80 THR A N 1
ATOM 568 C CA . THR A 1 80 ? -8.040 1.013 2.230 1.00 94.62 80 THR A CA 1
ATOM 569 C C . THR A 1 80 ? -7.399 2.369 1.974 1.00 94.62 80 THR A C 1
ATOM 571 O O . THR A 1 80 ? -6.734 2.541 0.958 1.00 94.62 80 THR A O 1
ATOM 574 N N . LEU A 1 81 ? -7.572 3.334 2.883 1.00 94.81 81 LEU A N 1
ATOM 575 C CA . LEU A 1 81 ? -7.013 4.671 2.681 1.00 94.81 81 LEU A CA 1
ATOM 576 C C . LEU A 1 81 ? -5.481 4.654 2.774 1.00 94.81 81 LEU A C 1
ATOM 578 O O . LEU A 1 81 ? -4.823 5.318 1.98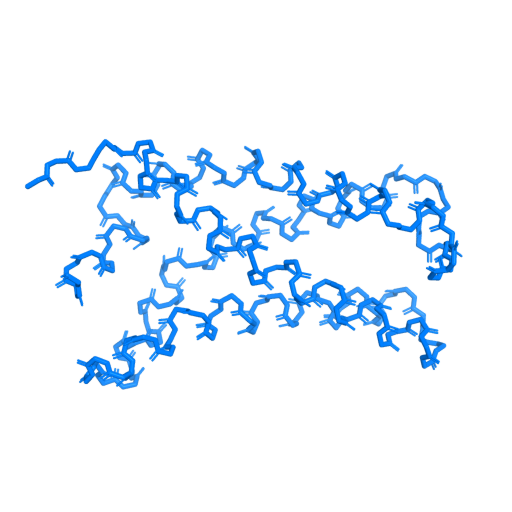1 1.00 94.81 81 LEU A O 1
ATOM 582 N N . SER A 1 82 ? -4.922 3.889 3.717 1.00 94.62 82 SER A N 1
ATOM 583 C CA . SER A 1 82 ? -3.471 3.750 3.879 1.00 94.62 82 SER A CA 1
ATOM 584 C C . SER A 1 82 ? -2.845 3.085 2.660 1.00 94.62 82 SER A C 1
ATOM 586 O O . SER A 1 82 ? -1.910 3.638 2.093 1.00 94.62 82 SER A O 1
ATOM 588 N N . ILE A 1 83 ? -3.381 1.934 2.247 1.00 96.38 83 ILE A N 1
ATOM 589 C CA . ILE A 1 83 ? -2.896 1.176 1.092 1.00 96.38 83 ILE A CA 1
ATOM 590 C C . ILE A 1 83 ? -3.022 2.033 -0.163 1.00 96.38 83 ILE A C 1
ATOM 592 O O . ILE A 1 83 ? -2.030 2.244 -0.833 1.00 96.38 83 ILE A O 1
ATOM 596 N N . THR A 1 84 ? -4.177 2.654 -0.424 1.00 97.62 84 THR A N 1
ATOM 597 C CA . THR A 1 84 ? -4.340 3.543 -1.593 1.00 97.62 84 THR A CA 1
ATOM 598 C C . THR A 1 84 ? -3.262 4.626 -1.661 1.00 97.62 84 THR A C 1
ATOM 600 O O . THR A 1 84 ? -2.712 4.884 -2.727 1.00 97.62 84 THR A O 1
ATOM 603 N N . VAL A 1 85 ? -2.945 5.268 -0.532 1.00 97.88 85 VAL A N 1
ATOM 604 C CA . VAL A 1 85 ? -1.891 6.292 -0.485 1.00 97.88 85 VAL A CA 1
ATOM 605 C C . VAL A 1 85 ? -0.516 5.682 -0.748 1.00 97.88 85 VAL A C 1
ATOM 607 O O . VAL A 1 85 ? 0.267 6.283 -1.481 1.00 97.88 85 VAL A O 1
ATOM 610 N N . MET A 1 86 ? -0.229 4.508 -0.181 1.00 98.06 86 MET A N 1
ATOM 611 C CA . MET A 1 86 ? 1.021 3.792 -0.431 1.00 98.06 86 MET A CA 1
ATOM 612 C C . MET A 1 86 ? 1.168 3.444 -1.909 1.00 98.06 86 MET A C 1
ATOM 614 O O . MET A 1 86 ? 2.159 3.842 -2.498 1.00 98.06 86 MET A O 1
ATOM 618 N N . GLU A 1 87 ? 0.161 2.818 -2.517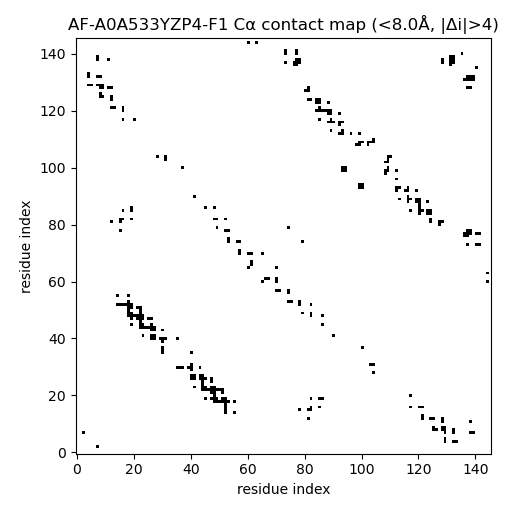 1.00 97.75 87 GLU A N 1
ATOM 619 C CA . GLU A 1 87 ? 0.185 2.386 -3.919 1.00 97.75 87 GLU A CA 1
ATOM 620 C C . GLU A 1 87 ? 0.371 3.559 -4.885 1.00 97.75 87 GLU A C 1
ATOM 622 O O . GLU A 1 87 ? 1.149 3.469 -5.832 1.00 97.75 87 GLU A O 1
ATOM 627 N N . ILE A 1 88 ? -0.308 4.689 -4.639 1.00 98.12 88 ILE A N 1
ATOM 628 C CA . ILE A 1 88 ? -0.150 5.896 -5.463 1.00 98.12 88 ILE A CA 1
ATOM 629 C C . ILE A 1 88 ? 1.291 6.404 -5.399 1.00 98.12 88 ILE A C 1
ATOM 631 O O . ILE A 1 88 ? 1.870 6.738 -6.431 1.00 98.12 88 ILE A O 1
ATOM 635 N N . VAL A 1 89 ? 1.857 6.502 -4.195 1.00 98.12 89 VAL A N 1
ATOM 636 C CA . VAL A 1 89 ? 3.216 7.022 -4.006 1.00 98.12 89 VAL A CA 1
ATOM 637 C C . VAL A 1 89 ? 4.251 6.042 -4.539 1.00 98.12 89 VAL A C 1
ATOM 639 O O . VAL A 1 89 ? 5.187 6.472 -5.206 1.00 98.12 89 VAL A O 1
ATOM 642 N N . ASP A 1 90 ? 4.065 4.751 -4.289 1.00 96.69 90 ASP A N 1
ATOM 643 C CA . ASP A 1 90 ? 4.968 3.693 -4.724 1.00 96.69 90 ASP A CA 1
ATOM 644 C C . ASP A 1 90 ? 5.101 3.690 -6.252 1.00 96.69 90 ASP A C 1
ATOM 646 O O . ASP A 1 90 ? 6.183 3.933 -6.794 1.00 96.69 90 ASP A O 1
ATOM 650 N N . ASN A 1 91 ? 3.964 3.609 -6.947 1.00 96.00 91 ASN A N 1
ATOM 651 C CA . ASN A 1 91 ? 3.917 3.633 -8.404 1.00 96.00 91 ASN A CA 1
ATOM 652 C C . ASN A 1 91 ? 4.424 4.958 -8.983 1.00 96.00 91 ASN A C 1
ATOM 654 O O . ASN A 1 91 ? 5.131 4.957 -9.989 1.00 96.00 91 ASN A O 1
ATOM 658 N N . ALA A 1 92 ? 4.113 6.097 -8.355 1.00 96.94 92 ALA A N 1
ATOM 659 C CA . ALA A 1 92 ? 4.629 7.390 -8.801 1.00 96.94 92 ALA A CA 1
ATOM 660 C C . ALA A 1 92 ? 6.160 7.470 -8.700 1.00 96.94 92 ALA A C 1
ATOM 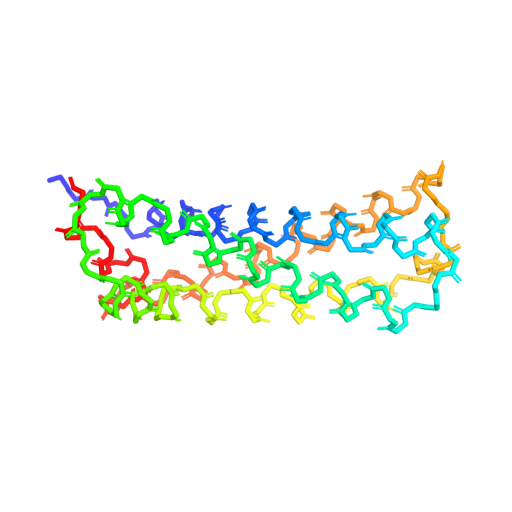662 O O . ALA A 1 92 ? 6.799 8.018 -9.597 1.00 96.94 92 ALA A O 1
ATOM 663 N N . VAL A 1 93 ? 6.753 6.923 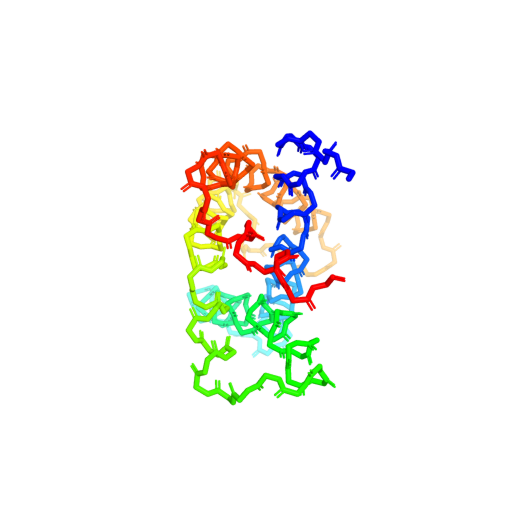-7.634 1.00 97.25 93 VAL A N 1
ATOM 664 C CA . VAL A 1 93 ? 8.210 6.890 -7.453 1.00 97.25 93 VAL A CA 1
ATOM 665 C C . VAL A 1 93 ? 8.854 5.967 -8.478 1.00 97.25 93 VAL A C 1
ATOM 667 O O . VAL A 1 93 ? 9.791 6.390 -9.150 1.00 97.25 93 VAL A O 1
ATOM 670 N N . VAL A 1 94 ? 8.339 4.747 -8.647 1.00 94.50 94 VAL A N 1
ATOM 671 C CA . VAL A 1 94 ? 8.873 3.788 -9.625 1.00 94.50 94 VAL A CA 1
ATOM 672 C C . VAL A 1 94 ? 8.799 4.358 -11.045 1.00 94.50 94 VAL A C 1
ATOM 674 O O . VAL A 1 94 ? 9.789 4.314 -11.769 1.00 94.50 94 VAL A O 1
ATOM 677 N N . LEU A 1 95 ? 7.675 4.977 -11.424 1.00 93.50 95 LEU A N 1
ATOM 678 C CA . LEU A 1 95 ? 7.512 5.627 -12.731 1.00 93.50 95 LEU A CA 1
ATOM 679 C C . LEU A 1 95 ? 8.441 6.833 -12.931 1.00 93.50 95 LEU A C 1
ATOM 681 O O . LEU A 1 95 ? 8.786 7.158 -14.066 1.00 93.50 95 LEU A O 1
ATOM 685 N N . ALA A 1 96 ? 8.826 7.517 -11.853 1.00 96.00 96 ALA A N 1
ATOM 686 C CA . ALA A 1 96 ? 9.716 8.671 -11.916 1.00 96.00 96 ALA A CA 1
ATOM 687 C C . ALA A 1 96 ? 11.199 8.287 -12.037 1.00 96.00 96 ALA A C 1
ATOM 689 O O . ALA A 1 96 ? 12.000 9.128 -12.452 1.00 96.00 96 ALA A O 1
ATOM 690 N N . ILE A 1 97 ? 11.582 7.057 -11.675 1.00 96.00 97 ILE A N 1
ATOM 691 C CA . ILE A 1 97 ? 12.965 6.578 -11.762 1.00 96.00 97 ILE A CA 1
ATOM 692 C C . ILE A 1 97 ? 13.224 6.045 -13.182 1.00 96.00 97 ILE A C 1
ATOM 694 O O . ILE A 1 97 ? 12.646 5.030 -13.576 1.00 96.00 97 ILE A O 1
ATOM 698 N N . PRO A 1 98 ? 14.114 6.679 -13.970 1.00 95.12 98 PRO A N 1
ATOM 699 C CA . PRO A 1 98 ? 14.398 6.226 -15.326 1.00 95.12 98 PRO A CA 1
ATOM 700 C C . PRO A 1 98 ? 14.983 4.811 -15.335 1.00 95.12 98 PRO A C 1
ATOM 702 O O . PRO A 1 98 ? 15.955 4.537 -14.631 1.00 95.12 98 PRO A O 1
ATOM 705 N N . GLY A 1 99 ? 14.418 3.927 -16.157 1.00 92.56 99 GLY A N 1
ATOM 706 C CA . GLY A 1 99 ? 14.892 2.550 -16.297 1.00 92.56 99 GLY A CA 1
ATOM 707 C C . GLY A 1 99 ? 14.426 1.592 -15.197 1.00 92.56 99 GLY A C 1
ATOM 708 O O . GLY A 1 99 ? 14.823 0.431 -15.228 1.00 92.56 99 GLY A O 1
ATOM 709 N N . ALA A 1 100 ? 13.632 2.035 -14.213 1.00 92.25 100 ALA A N 1
ATOM 710 C CA . ALA A 1 100 ? 13.212 1.176 -13.102 1.00 92.25 100 ALA A CA 1
ATOM 711 C C . ALA A 1 100 ? 12.266 0.050 -13.536 1.00 92.25 100 ALA A C 1
ATOM 713 O O . ALA A 1 100 ? 12.399 -1.071 -13.054 1.00 92.25 100 ALA A O 1
ATOM 714 N N . LEU A 1 101 ? 11.335 0.331 -14.453 1.00 89.75 101 LEU A N 1
ATOM 715 C CA . LEU A 1 101 ? 10.397 -0.674 -14.962 1.00 89.75 101 LEU A CA 1
ATOM 716 C C . LEU A 1 101 ? 11.034 -1.602 -16.003 1.00 89.75 101 LEU A C 1
ATOM 718 O O . LEU A 1 101 ? 10.526 -2.688 -16.260 1.00 89.75 101 LEU A O 1
ATOM 722 N N . GLU A 1 102 ? 12.136 -1.173 -16.612 1.00 90.81 102 GLU A N 1
ATOM 723 C CA . GLU A 1 102 ? 12.917 -1.948 -17.572 1.00 90.81 102 GLU A CA 1
ATOM 724 C C . GLU A 1 102 ? 14.000 -2.804 -16.897 1.00 90.81 102 GLU A C 1
ATOM 726 O O . GLU A 1 102 ? 14.555 -3.701 -17.533 1.00 90.81 102 GLU A O 1
ATOM 731 N N . ALA A 1 103 ? 14.314 -2.529 -15.628 1.00 91.88 103 ALA A N 1
ATOM 732 C CA . ALA A 1 103 ? 15.307 -3.262 -14.857 1.00 91.88 103 ALA A CA 1
ATOM 733 C C . ALA A 1 103 ? 14.848 -4.707 -14.596 1.00 91.88 103 ALA A C 1
ATOM 735 O O . ALA A 1 103 ? 13.729 -4.963 -14.152 1.00 91.88 103 ALA A O 1
ATOM 736 N N . GLY A 1 104 ? 15.736 -5.668 -14.839 1.00 91.12 104 GLY A N 1
ATOM 737 C CA . GLY A 1 104 ? 15.511 -7.074 -14.535 1.00 91.12 104 GLY A CA 1
ATOM 738 C C . GLY A 1 104 ? 15.734 -7.400 -13.056 1.00 91.12 104 GLY A C 1
ATOM 739 O O . GLY A 1 104 ? 16.341 -6.642 -12.304 1.00 91.12 104 GLY A O 1
ATOM 740 N N . LEU A 1 105 ? 15.317 -8.598 -12.632 1.00 92.69 105 LEU A N 1
ATOM 741 C CA . LEU A 1 105 ? 15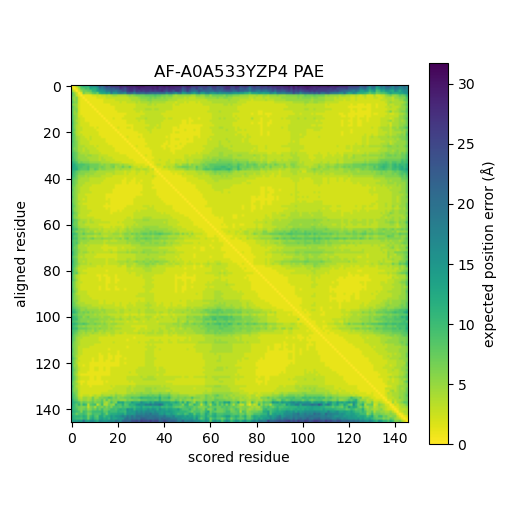.455 -9.051 -11.235 1.00 92.69 105 LEU A CA 1
ATOM 742 C C . LEU A 1 105 ? 16.912 -9.147 -10.746 1.00 92.69 105 LEU A C 1
ATOM 744 O O . LEU A 1 105 ? 17.153 -9.166 -9.538 1.00 92.69 105 LEU A O 1
ATOM 748 N N . SER A 1 106 ? 17.877 -9.242 -11.666 1.00 94.31 106 SER A N 1
ATOM 749 C CA . SER A 1 106 ? 19.315 -9.230 -11.369 1.00 94.31 106 SER A CA 1
ATOM 750 C C . SER A 1 106 ? 19.886 -7.827 -11.172 1.00 94.31 106 SER A C 1
ATOM 752 O O . SER A 1 106 ? 21.012 -7.694 -10.693 1.00 94.31 106 SER A O 1
ATOM 754 N N . ASP A 1 107 ? 19.144 -6.789 -11.553 1.00 94.94 107 ASP A N 1
ATOM 755 C CA . ASP A 1 107 ? 19.634 -5.423 -11.535 1.00 94.94 107 ASP A CA 1
ATOM 756 C C . ASP A 1 107 ? 19.440 -4.803 -10.158 1.00 94.94 107 ASP A C 1
ATOM 758 O O . ASP A 1 107 ? 18.360 -4.831 -9.566 1.00 94.94 107 ASP A O 1
ATOM 762 N N . LEU A 1 108 ? 20.497 -4.166 -9.654 1.00 95.88 108 LEU A N 1
ATOM 763 C CA . LEU A 1 108 ? 20.419 -3.442 -8.390 1.00 95.88 108 LEU A CA 1
ATOM 764 C C . LEU A 1 108 ? 19.367 -2.324 -8.455 1.00 95.88 108 LEU A C 1
ATOM 766 O O . LEU A 1 108 ? 18.706 -2.066 -7.454 1.00 95.88 108 LEU A O 1
ATOM 770 N N . LEU A 1 109 ? 19.192 -1.706 -9.631 1.00 95.88 109 LEU A N 1
ATOM 771 C CA . LEU A 1 109 ? 18.206 -0.653 -9.872 1.00 95.88 109 LEU A CA 1
ATOM 772 C C . LEU A 1 109 ? 16.773 -1.117 -9.580 1.00 95.88 109 LEU A C 1
ATOM 774 O O . LEU A 1 109 ? 16.006 -0.340 -9.020 1.00 95.88 109 LEU A O 1
ATOM 778 N N . TYR A 1 110 ? 16.427 -2.367 -9.898 1.00 94.06 110 TYR A N 1
ATOM 779 C CA . TYR A 1 110 ? 15.101 -2.926 -9.624 1.00 94.06 110 TYR A CA 1
ATOM 780 C C . TYR A 1 110 ? 14.805 -2.895 -8.118 1.00 94.06 110 TYR A C 1
ATOM 782 O O . TYR A 1 110 ? 13.830 -2.299 -7.658 1.00 94.06 110 TYR A O 1
ATOM 790 N N . TRP A 1 111 ? 15.708 -3.474 -7.323 1.00 96.12 111 TRP A N 1
ATOM 791 C CA . TRP A 1 111 ? 15.520 -3.610 -5.880 1.00 96.12 111 TRP A CA 1
ATOM 792 C C . TRP A 1 111 ? 15.655 -2.287 -5.130 1.00 96.12 111 TRP A C 1
ATOM 794 O O . TRP A 1 111 ? 14.934 -2.061 -4.160 1.00 96.12 111 TRP A O 1
ATOM 804 N N . THR A 1 112 ? 16.559 -1.402 -5.556 1.00 96.50 112 THR A N 1
ATOM 805 C CA . THR A 1 112 ? 16.717 -0.093 -4.911 1.00 96.50 112 THR A CA 1
ATOM 806 C C . THR A 1 112 ? 15.559 0.841 -5.226 1.00 96.50 112 THR A C 1
ATOM 808 O O . THR A 1 112 ? 15.137 1.566 -4.327 1.00 96.50 112 THR A O 1
ATOM 811 N N . SER A 1 113 ? 15.007 0.791 -6.444 1.00 96.12 113 SER A N 1
ATOM 812 C CA . SER A 1 113 ? 13.807 1.555 -6.806 1.00 96.12 113 SER A CA 1
ATOM 813 C C . SER A 1 113 ? 12.613 1.119 -5.963 1.00 96.12 113 SER A C 1
ATOM 815 O O . SER A 1 113 ? 11.976 1.972 -5.351 1.00 96.12 113 SER A O 1
ATOM 817 N N . LEU A 1 114 ? 12.389 -0.196 -5.839 1.00 95.50 114 LEU A N 1
ATOM 818 C CA . LEU A 1 114 ? 11.314 -0.761 -5.018 1.00 95.50 114 LEU A CA 1
ATOM 819 C C . LEU A 1 114 ? 11.488 -0.461 -3.519 1.00 95.50 114 LEU A C 1
ATOM 821 O O . LEU A 1 114 ? 10.544 -0.120 -2.813 1.00 95.50 114 LEU A O 1
ATOM 825 N N . ALA A 1 115 ? 12.710 -0.565 -2.993 1.00 97.00 115 ALA A N 1
ATOM 826 C CA . ALA A 1 115 ? 12.962 -0.226 -1.594 1.00 97.00 115 ALA A CA 1
ATOM 827 C C . ALA A 1 115 ? 12.720 1.269 -1.324 1.00 97.00 115 ALA A C 1
ATOM 829 O O . ALA A 1 115 ? 12.134 1.632 -0.302 1.00 97.00 115 ALA A O 1
ATOM 830 N N . LEU A 1 116 ? 13.161 2.142 -2.235 1.00 97.81 116 LEU A N 1
ATOM 831 C CA . LEU A 1 116 ? 12.966 3.585 -2.123 1.00 97.81 116 LEU A CA 1
ATOM 832 C C . LEU A 1 116 ? 11.482 3.962 -2.207 1.00 97.81 116 LEU A C 1
ATOM 834 O O . LEU A 1 116 ? 11.021 4.772 -1.400 1.00 97.81 116 LEU A O 1
ATOM 838 N N . SER A 1 117 ? 10.741 3.373 -3.144 1.00 97.44 117 SER A N 1
ATOM 839 C CA . SER A 1 117 ? 9.313 3.628 -3.324 1.00 97.44 117 SER A CA 1
ATOM 840 C C . SER A 1 117 ? 8.515 3.233 -2.077 1.00 97.44 117 SER A C 1
ATOM 842 O O . SER A 1 117 ? 7.783 4.071 -1.546 1.00 97.44 117 SER A O 1
ATOM 844 N N . LEU A 1 118 ? 8.791 2.062 -1.491 1.00 97.44 118 LEU A N 1
ATOM 845 C CA . LEU A 1 118 ? 8.167 1.604 -0.244 1.00 97.44 118 LEU A CA 1
ATOM 846 C C . LEU A 1 118 ? 8.492 2.510 0.955 1.00 97.44 118 LEU A C 1
ATOM 848 O O . LEU A 1 118 ? 7.623 2.790 1.786 1.00 97.44 118 LEU A O 1
ATOM 852 N N . ILE A 1 119 ? 9.728 3.013 1.060 1.00 98.25 119 ILE A N 1
AT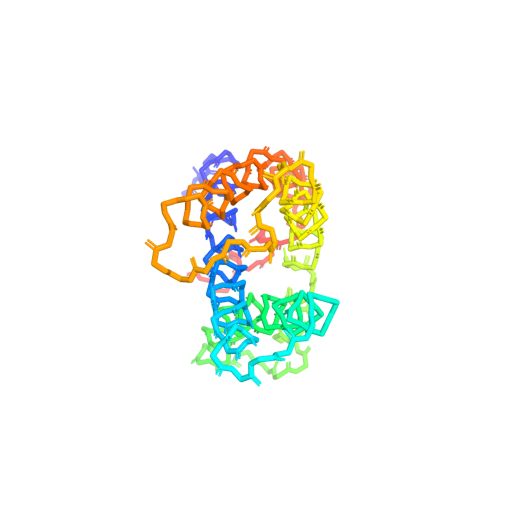OM 853 C CA . ILE A 1 119 ? 10.107 3.974 2.112 1.00 98.25 119 ILE A CA 1
ATOM 854 C C . ILE A 1 119 ? 9.302 5.270 1.966 1.00 98.25 119 ILE A C 1
ATOM 856 O O . ILE A 1 119 ? 8.771 5.787 2.952 1.00 98.25 119 ILE A O 1
ATOM 860 N N . LEU A 1 120 ? 9.190 5.804 0.750 1.00 98.38 120 LEU A N 1
ATOM 861 C CA . LEU A 1 120 ? 8.442 7.036 0.502 1.00 98.38 120 LEU A CA 1
ATOM 862 C C . LEU A 1 120 ? 6.933 6.836 0.695 1.00 98.38 120 LEU A C 1
ATOM 864 O O . LEU A 1 120 ? 6.278 7.691 1.296 1.00 98.38 120 LEU A O 1
ATOM 868 N N . ALA A 1 121 ? 6.398 5.683 0.294 1.00 97.88 121 ALA A N 1
ATOM 869 C CA . ALA A 1 121 ? 5.029 5.268 0.569 1.00 97.88 121 ALA A CA 1
ATOM 870 C C . ALA A 1 121 ? 4.747 5.211 2.079 1.00 97.88 121 ALA A C 1
ATOM 872 O O . ALA A 1 121 ? 3.737 5.746 2.544 1.00 97.88 121 ALA A O 1
ATOM 873 N N . PHE A 1 122 ?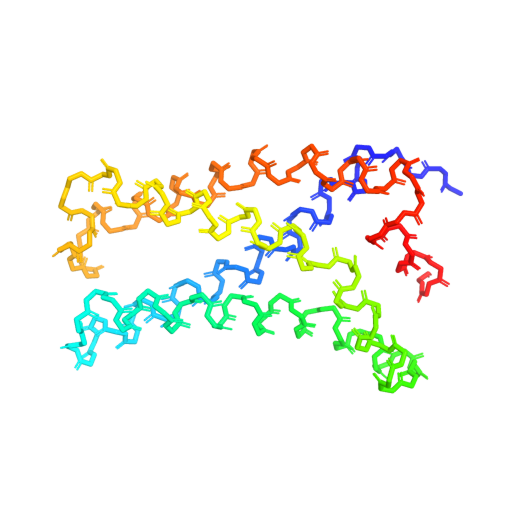 5.666 4.655 2.877 1.00 98.06 122 PHE A N 1
ATOM 874 C CA . PHE A 1 122 ? 5.567 4.665 4.339 1.00 98.06 122 PHE A CA 1
ATOM 875 C C . PHE A 1 122 ? 5.520 6.090 4.901 1.00 98.06 122 PHE A C 1
ATOM 877 O O . PHE A 1 122 ? 4.650 6.411 5.715 1.00 98.06 122 PHE A O 1
ATOM 884 N N . VAL A 1 123 ? 6.439 6.957 4.462 1.00 98.38 123 VAL A N 1
ATOM 885 C CA . VAL A 1 123 ? 6.507 8.358 4.907 1.00 98.38 123 VAL A CA 1
ATOM 886 C C . VAL A 1 123 ? 5.205 9.098 4.590 1.00 98.38 123 VAL A C 1
ATOM 888 O O . VAL A 1 123 ? 4.724 9.865 5.426 1.00 98.38 123 VAL A O 1
ATOM 891 N N . ALA A 1 124 ? 4.604 8.836 3.428 1.00 97.88 124 ALA A N 1
ATOM 892 C CA . ALA A 1 124 ? 3.343 9.439 3.011 1.00 97.88 124 ALA A CA 1
ATOM 893 C C . ALA A 1 124 ? 2.123 8.888 3.769 1.00 97.88 124 ALA A C 1
ATOM 895 O O . ALA A 1 124 ? 1.237 9.650 4.160 1.00 97.88 124 ALA A O 1
ATOM 896 N N . ALA A 1 125 ? 2.069 7.580 4.020 1.00 97.06 125 ALA A N 1
ATOM 897 C CA . ALA A 1 125 ? 0.931 6.940 4.676 1.00 97.06 125 ALA A CA 1
ATOM 898 C C . ALA A 1 125 ? 0.933 7.099 6.206 1.00 97.06 125 ALA A C 1
ATOM 900 O O . ALA A 1 125 ? -0.129 7.127 6.832 1.00 97.06 125 ALA A O 1
ATOM 901 N N . TYR A 1 126 ? 2.100 7.273 6.832 1.00 97.19 126 TYR A N 1
ATOM 902 C CA . TYR A 1 126 ? 2.212 7.498 8.275 1.00 97.19 126 TYR A CA 1
ATOM 903 C C . TYR A 1 126 ? 1.332 8.648 8.814 1.00 97.19 126 TYR A C 1
ATOM 905 O O . TYR A 1 126 ? 0.560 8.414 9.756 1.00 97.19 126 TYR A O 1
ATOM 913 N N . PRO A 1 127 ? 1.369 9.883 8.263 1.00 95.81 127 PRO A N 1
ATOM 914 C CA . PRO A 1 127 ? 0.501 10.964 8.728 1.00 95.81 127 PRO A CA 1
ATOM 915 C C . PRO A 1 127 ? -0.986 10.673 8.491 1.00 95.81 127 PRO A C 1
ATOM 917 O O . PRO A 1 127 ? -1.814 11.092 9.302 1.00 95.81 127 PRO A O 1
ATOM 920 N N . VAL A 1 128 ? -1.328 9.921 7.441 1.00 94.94 128 VAL A N 1
ATOM 921 C CA . VAL A 1 128 ? -2.706 9.501 7.147 1.00 94.94 128 VAL A CA 1
ATOM 922 C C . VAL A 1 128 ? -3.217 8.560 8.234 1.00 94.94 128 VAL A C 1
ATOM 924 O O . VAL A 1 128 ? -4.265 8.816 8.830 1.00 94.94 128 VAL A O 1
ATOM 927 N N . ASN A 1 129 ? -2.439 7.533 8.580 1.00 94.44 129 ASN A N 1
ATOM 928 C CA . ASN A 1 129 ? -2.772 6.612 9.665 1.00 94.44 129 ASN A CA 1
ATOM 929 C C . ASN A 1 129 ? -2.875 7.341 11.004 1.00 94.44 129 ASN A C 1
ATOM 931 O O . ASN A 1 129 ? -3.847 7.167 11.741 1.00 94.44 129 ASN A O 1
ATOM 935 N N . ARG A 1 130 ? -1.932 8.240 11.295 1.00 94.06 130 ARG A N 1
ATOM 936 C CA . ARG A 1 130 ? -1.967 9.077 12.500 1.00 94.06 130 ARG A CA 1
ATOM 937 C C . ARG A 1 130 ? -3.236 9.926 12.587 1.00 94.06 130 ARG A C 1
ATOM 939 O O . ARG A 1 130 ? -3.814 10.053 13.668 1.00 94.06 130 ARG A O 1
ATOM 946 N N . TRP A 1 131 ? -3.672 10.504 11.470 1.00 92.62 131 TRP A N 1
ATOM 947 C CA . TRP A 1 131 ? -4.902 11.289 11.398 1.00 92.62 131 TRP A CA 1
ATOM 948 C C . TRP A 1 131 ? -6.157 10.427 11.582 1.00 92.62 131 TRP A C 1
ATOM 950 O O . TRP A 1 131 ? -7.053 10.811 12.332 1.00 92.62 131 TRP A O 1
ATOM 960 N N . LEU A 1 132 ? -6.213 9.242 10.967 1.00 89.94 132 LEU A N 1
ATOM 961 C CA . LEU A 1 132 ? -7.318 8.300 11.164 1.00 89.94 132 LEU A CA 1
ATOM 962 C C . LEU A 1 132 ? -7.439 7.890 12.634 1.00 89.94 132 LEU A C 1
ATOM 964 O O . LEU A 1 132 ? -8.522 7.968 13.213 1.00 89.94 132 LEU A O 1
ATOM 968 N N . ILE A 1 133 ? -6.317 7.529 13.257 1.00 90.62 133 ILE A N 1
ATOM 969 C CA . ILE A 1 133 ? -6.278 7.072 14.647 1.00 90.62 133 ILE A CA 1
ATOM 970 C C . ILE A 1 133 ? -6.669 8.191 15.615 1.00 90.62 133 ILE A C 1
ATOM 972 O O . ILE A 1 133 ? -7.425 7.941 16.552 1.00 90.62 133 ILE A O 1
ATOM 976 N N . SER A 1 134 ? -6.225 9.432 15.386 1.00 88.62 134 SER A N 1
ATOM 977 C CA . SER A 1 134 ? -6.613 10.568 16.241 1.00 88.62 134 SER A CA 1
ATOM 978 C C . SER A 1 134 ? -8.111 10.890 16.175 1.00 88.62 134 SER A C 1
ATOM 980 O O . SER A 1 134 ? -8.655 11.483 17.104 1.00 88.62 134 SER A O 1
ATOM 982 N N . ARG A 1 135 ? -8.796 10.455 15.110 1.00 87.12 135 ARG A N 1
ATOM 983 C CA . ARG A 1 135 ? -10.255 10.532 14.940 1.00 87.12 135 ARG A CA 1
ATOM 984 C C . ARG A 1 135 ? -10.992 9.277 15.427 1.00 87.12 135 ARG A C 1
ATOM 986 O O . ARG A 1 135 ? -12.198 9.186 15.215 1.00 87.12 135 ARG A O 1
ATOM 993 N N . GLY A 1 136 ? -10.297 8.305 16.026 1.00 83.25 136 GLY A N 1
ATOM 994 C CA . GLY A 1 136 ? -10.880 7.021 16.433 1.00 83.25 136 GLY A CA 1
ATOM 995 C C . GLY A 1 136 ? -11.286 6.128 15.254 1.00 83.25 136 GLY A C 1
ATOM 996 O O . GLY A 1 136 ? -12.155 5.275 15.399 1.00 83.25 136 GLY A O 1
ATOM 997 N N . ARG A 1 137 ? -10.697 6.341 14.071 1.00 84.62 137 ARG A N 1
ATOM 998 C CA . ARG A 1 137 ? -10.980 5.597 12.837 1.00 84.62 137 ARG A CA 1
ATOM 999 C C . ARG A 1 137 ? -9.812 4.690 12.453 1.00 84.62 137 ARG A C 1
ATOM 1001 O O . ARG A 1 137 ? -8.720 4.742 13.019 1.00 84.62 137 ARG A O 1
ATOM 1008 N N . GLY A 1 138 ? -10.061 3.865 11.446 1.00 83.50 138 GLY A N 1
ATOM 1009 C CA . GLY A 1 138 ? -9.083 2.961 10.870 1.00 83.50 138 GLY A CA 1
ATOM 1010 C C . GLY A 1 138 ? -8.595 1.916 11.873 1.00 83.50 138 GLY A C 1
ATOM 1011 O O . GLY A 1 138 ? -9.399 1.291 12.562 1.00 83.50 138 GLY A O 1
ATOM 1012 N N . HIS A 1 139 ? -7.277 1.777 12.008 1.00 81.94 139 HIS A N 1
ATOM 1013 C CA . HIS A 1 139 ? -6.656 0.826 12.937 1.00 81.94 139 HIS A CA 1
ATOM 1014 C C . HIS A 1 139 ? -6.975 1.093 14.420 1.00 81.94 139 HIS A C 1
ATOM 1016 O O . HIS A 1 139 ? -6.856 0.188 15.242 1.00 81.94 139 HIS A O 1
ATOM 1022 N N . ALA A 1 140 ? -7.442 2.294 14.783 1.00 76.25 140 ALA A N 1
ATOM 1023 C CA . ALA A 1 140 ? -7.933 2.547 16.140 1.00 76.25 140 ALA A CA 1
ATOM 1024 C C . ALA A 1 140 ? -9.167 1.697 16.490 1.00 76.25 140 ALA A C 1
ATOM 1026 O O . ALA A 1 140 ? -9.349 1.344 17.650 1.00 76.25 140 ALA A O 1
ATOM 1027 N N . VAL A 1 141 ? -9.989 1.334 15.498 1.00 78.00 141 VAL A N 1
ATOM 1028 C CA . VAL A 1 141 ? -11.197 0.515 15.699 1.00 78.00 141 VAL A CA 1
ATOM 1029 C C . VAL A 1 141 ? -10.834 -0.948 15.974 1.00 78.00 141 VAL A C 1
ATOM 1031 O O . VAL A 1 141 ? -11.523 -1.626 16.732 1.00 78.00 141 VAL A O 1
ATOM 1034 N N . LEU A 1 142 ? -9.721 -1.425 15.409 1.00 74.56 142 LEU A N 1
ATOM 1035 C CA . LEU A 1 142 ? -9.233 -2.794 15.596 1.00 74.56 142 LEU A CA 1
ATOM 1036 C C . LEU A 1 142 ? -8.716 -3.048 17.017 1.00 74.56 142 LEU A C 1
ATOM 1038 O O . LEU A 1 142 ? -8.798 -4.169 17.504 1.00 74.56 142 LEU A O 1
ATOM 1042 N N . HIS A 1 143 ? -8.254 -2.009 17.717 1.00 67.75 143 HIS A N 1
ATOM 1043 C CA . HIS A 1 143 ? -7.805 -2.129 19.106 1.00 67.75 143 HIS A CA 1
ATOM 1044 C C . HIS A 1 143 ? -8.895 -2.524 20.098 1.00 67.75 143 HIS A C 1
ATOM 1046 O O . HIS A 1 143 ? -8.564 -2.929 21.202 1.00 67.75 143 HIS A O 1
ATOM 1052 N N . ALA A 1 144 ? -10.173 -2.420 19.735 1.00 63.53 144 ALA A N 1
ATOM 1053 C CA . ALA A 1 144 ? -11.252 -2.951 20.563 1.00 63.53 144 ALA A CA 1
ATOM 1054 C C . ALA A 1 144 ? -11.338 -4.493 20.525 1.00 63.53 144 ALA A C 1
ATOM 1056 O O . ALA A 1 144 ? -12.056 -5.074 21.334 1.00 63.53 144 ALA A O 1
ATOM 1057 N N . TYR A 1 145 ? -10.637 -5.143 19.588 1.00 59.81 145 TYR A N 1
ATOM 1058 C CA . TYR A 1 145 ? -10.663 -6.593 19.359 1.00 59.81 145 TYR A CA 1
ATOM 1059 C C . TYR A 1 145 ? -9.375 -7.308 19.818 1.00 59.81 145 TYR A C 1
ATOM 1061 O O . TYR A 1 145 ? -9.214 -8.499 19.550 1.00 59.81 145 TYR A O 1
ATOM 1069 N N . HIS A 1 146 ? -8.476 -6.593 20.507 1.00 53.50 146 HIS A N 1
ATOM 1070 C CA . HIS A 1 146 ? -7.230 -7.089 21.105 1.00 53.50 146 HIS A CA 1
ATOM 1071 C C . HIS A 1 146 ? -7.138 -6.664 22.570 1.00 53.50 146 HIS A C 1
ATOM 1073 O O . HIS A 1 146 ? -6.655 -7.483 23.381 1.00 53.50 146 HIS A O 1
#

pLDDT: mean 91.85, std 9.06, range [43.78, 98.38]

Radius of gyration: 16.08 Å; Cα contacts (8 Å, |Δi|>4): 191; chains: 1; bounding box: 40×28×49 Å

Sequence (146 aa):
MQHSVNRLAFSATVHCLTGCAIGEVLGLVLGTVLGWGNAVSVTLAVVLAFFFGYALTLRPLLTGGVGLRAALGLAFASDTLSITVMEIVDNAVVLAIPGALEAGLSDLLYWTSLALSLILAFVAAYPVNRWLISRGRGHAVLHAYH

Secondary structure (DSSP, 8-state):
----HHHHHHHHHHHHHHHHHHHHHHHHHHHHHTT--HHHHHHHHHHHHHHHHHHHHHHHHHHTT--HHHHHHHHHHHHHHHHHHHHHHHHHHHHHSTTTTT--TT-HHHHHHHHHHHHHHHHHHHHHHHHHHHTT-THHHHGGG-

Foldseek 3Di:
DDDDLLNLLLVLLVLLLVLLLVLLVVLLQCCQVVVHALVRSLVRSLVSSLVSSLCSQLVVCVVLVNDNVVSNVQSCFAHVVLSVLLSVQLVVQQVPDPCQSVDHPPDPSVVVSNVVSSVVSSVRSSVVSSVQCVVCTHSSVVVVSD

Solvent-accessible surface area (backbone atoms only — not comparable to full-atom values): 7417 Å² total; per-residue (Å²): 131,88,72,54,62,64,59,53,13,48,53,51,36,53,53,39,49,52,13,33,51,54,11,38,54,50,20,42,50,51,17,59,76,70,70,48,56,66,71,58,14,50,53,43,7,54,54,34,12,53,50,39,29,38,46,66,49,33,51,60,35,48,76,70,68,41,54,67,73,58,28,51,54,49,28,53,57,36,39,49,69,42,45,53,48,22,54,54,42,25,52,51,44,36,73,67,41,87,63,32,83,75,39,48,96,88,36,66,59,28,58,51,42,52,53,51,14,53,52,51,10,46,65,62,19,30,60,53,39,33,53,33,38,77,71,60,30,32,58,47,56,56,60,81,80,111

Mean predicted aligned error: 4.12 Å